Protein AF-A0A1G7D9Y6-F1 (afdb_monomer)

Nearest PDB structures (foldseek):
  5o22-assembly1_B  TM=3.864E-01  e=3.439E+00  Escherichia coli K-12

pLDDT: mean 79.84, std 12.06, range [38.12, 93.25]

Organism: NCBI:txid641691

Mean predicted aligned error: 7.58 Å

Radius of gyration: 13.33 Å; Cα contacts (8 Å, |Δi|>4): 39; chains: 1; bounding box: 28×33×29 Å

Solvent-accessible surface area (backbone atoms only — not comparable to full-atom values): 4655 Å² total; per-residue (Å²): 132,88,79,90,68,67,98,84,72,82,88,82,89,77,84,95,57,58,68,65,59,47,50,56,60,45,46,78,78,40,94,66,81,64,47,76,44,78,46,56,90,91,53,92,44,67,69,54,52,52,57,42,68,76,70,56,95,52,55,76,47,76,46,71,58,82,127

Secondary structure (DSSP, 8-state):
------TT-------S--HHHHHHHHHHHS--S-EEEEE-TTS--HHHHHHHHHH-SS-EEEEE---

Foldseek 3Di:
DDDPDDPPDDDDDDPDDDPLVVVVVVCVVDPDQEAEAEADPVDPCVVVLVVNVVRDPHHYYYHYPDD

Sequence (67 aa):
MKKIILPTHLFHDLSSQKVITAINNFQMKKRMNLLAMVQNKHTFIEPTIKKIGFHVTIPFMVIPHTT

Structure (mmCIF, N/CA/C/O backbone):
data_AF-A0A1G7D9Y6-F1
#
_entry.id   AF-A0A1G7D9Y6-F1
#
loop_
_atom_site.group_PDB
_atom_site.id
_atom_site.type_symbol
_atom_site.label_atom_id
_atom_site.label_alt_id
_atom_site.label_comp_id
_atom_site.label_asym_id
_atom_site.label_entity_id
_atom_site.label_seq_id
_atom_site.pdbx_PDB_ins_code
_atom_site.Cartn_x
_atom_site.Cartn_y
_atom_site.Cartn_z
_atom_site.occupancy
_atom_site.B_iso_or_equiv
_atom_site.auth_seq_id
_atom_site.auth_comp_id
_atom_site.auth_asym_id
_atom_site.auth_atom_id
_atom_site.pdbx_PDB_model_num
ATOM 1 N N . MET A 1 1 ? -0.544 -19.206 -18.776 1.00 41.31 1 MET A N 1
ATOM 2 C CA . MET A 1 1 ? 0.227 -18.577 -17.679 1.00 41.31 1 MET A CA 1
ATOM 3 C C . MET A 1 1 ? -0.009 -19.381 -16.407 1.00 41.31 1 MET A C 1
ATOM 5 O O . MET A 1 1 ? -1.159 -19.532 -16.013 1.00 41.31 1 MET A O 1
ATOM 9 N N . LYS A 1 2 ? 1.033 -19.984 -15.821 1.00 38.12 2 LYS A N 1
ATOM 10 C CA . LYS A 1 2 ? 0.913 -20.781 -14.588 1.00 38.12 2 LYS A CA 1
ATOM 11 C C . LYS A 1 2 ? 0.610 -19.844 -13.413 1.00 38.12 2 LYS A C 1
ATOM 13 O O . LYS A 1 2 ? 1.412 -18.973 -13.097 1.00 38.12 2 LYS A O 1
ATOM 18 N N . LYS A 1 3 ? -0.568 -20.012 -12.808 1.00 51.69 3 LYS A N 1
ATOM 19 C CA . LYS A 1 3 ? -1.022 -19.300 -11.606 1.00 51.69 3 LYS A CA 1
ATOM 20 C C . LYS A 1 3 ? -0.119 -19.711 -10.437 1.00 51.69 3 LYS A C 1
ATOM 22 O O . LYS A 1 3 ? -0.247 -20.817 -9.924 1.00 51.69 3 LYS A O 1
ATOM 27 N N . ILE A 1 4 ? 0.795 -18.837 -10.025 1.00 57.81 4 ILE A N 1
ATOM 28 C CA . ILE A 1 4 ? 1.445 -18.943 -8.715 1.00 57.81 4 ILE A CA 1
ATOM 29 C C . ILE A 1 4 ? 0.423 -18.424 -7.704 1.00 57.81 4 ILE A C 1
ATOM 31 O O . ILE A 1 4 ? 0.357 -17.229 -7.442 1.00 57.81 4 ILE A O 1
ATOM 35 N N . ILE A 1 5 ? -0.452 -19.2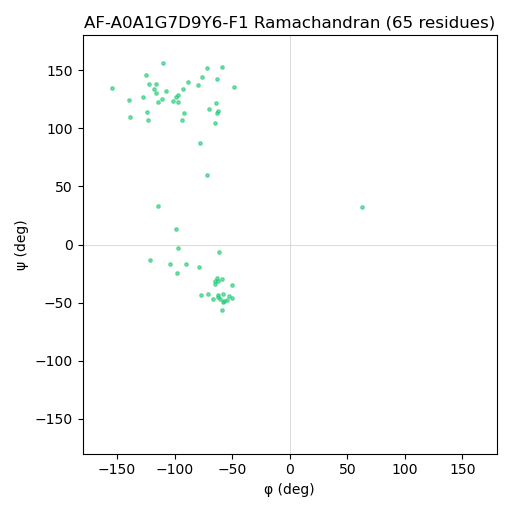98 -7.211 1.00 59.28 5 ILE A N 1
ATOM 36 C CA . ILE A 1 5 ? -1.327 -18.988 -6.078 1.00 59.28 5 ILE A CA 1
ATOM 37 C C . ILE A 1 5 ? -1.343 -20.231 -5.193 1.00 59.28 5 ILE A C 1
ATOM 39 O O . ILE A 1 5 ? -1.867 -21.272 -5.584 1.00 59.28 5 ILE A O 1
ATOM 43 N N . LEU A 1 6 ? -0.711 -20.126 -4.024 1.00 60.22 6 LEU A N 1
ATOM 44 C CA . LEU A 1 6 ? -0.798 -21.127 -2.962 1.00 60.22 6 LEU A CA 1
ATOM 45 C C . LEU A 1 6 ? -2.270 -21.299 -2.525 1.00 60.22 6 LEU A C 1
ATOM 47 O O . LEU A 1 6 ? -3.047 -20.349 -2.623 1.00 60.22 6 LEU A O 1
ATOM 51 N N . PRO A 1 7 ? -2.669 -22.470 -2.004 1.00 65.12 7 PRO A N 1
ATOM 52 C CA . PRO A 1 7 ? -4.070 -22.807 -1.714 1.00 65.12 7 PRO A CA 1
ATOM 53 C C . PRO A 1 7 ? -4.783 -21.910 -0.678 1.00 65.12 7 PRO A C 1
ATOM 55 O O . PRO A 1 7 ? -5.987 -22.043 -0.493 1.00 65.12 7 PRO A O 1
ATOM 58 N N . THR A 1 8 ? -4.086 -20.980 -0.020 1.00 73.31 8 THR A N 1
ATOM 59 C CA . THR A 1 8 ? -4.605 -20.132 1.068 1.00 73.31 8 THR A CA 1
ATOM 60 C C . THR A 1 8 ? -4.678 -18.639 0.720 1.00 73.31 8 THR A C 1
ATOM 62 O O . THR A 1 8 ? -4.510 -17.785 1.588 1.00 73.31 8 THR A O 1
ATOM 65 N N . HIS A 1 9 ? -4.938 -18.289 -0.541 1.00 74.50 9 HIS A N 1
ATOM 66 C CA . HIS A 1 9 ? -5.141 -16.894 -0.947 1.00 74.50 9 HIS A CA 1
ATOM 67 C C . HIS A 1 9 ? -6.633 -16.545 -1.072 1.00 74.50 9 HIS A C 1
ATOM 69 O O . HIS A 1 9 ? -7.364 -17.191 -1.821 1.00 74.50 9 HIS A O 1
ATOM 75 N N . LEU A 1 10 ? -7.072 -15.476 -0.398 1.00 82.56 10 LEU A N 1
ATOM 76 C CA . LEU A 1 10 ? -8.421 -14.917 -0.525 1.00 82.56 10 LEU A CA 1
ATOM 77 C C . LEU A 1 10 ? -8.376 -13.600 -1.300 1.00 82.56 10 LEU A C 1
ATOM 79 O O . LEU A 1 10 ? -7.563 -12.725 -1.014 1.00 82.56 10 LEU A O 1
ATOM 83 N N . PHE A 1 11 ? -9.270 -13.462 -2.277 1.00 84.50 11 PHE A N 1
ATOM 84 C CA . PHE A 1 11 ? -9.465 -12.211 -3.002 1.00 84.50 11 PHE A CA 1
ATOM 85 C C . PHE A 1 11 ? -10.565 -11.395 -2.329 1.00 84.50 11 PHE A C 1
ATOM 87 O O . PHE A 1 11 ? -11.630 -11.922 -2.007 1.00 84.50 11 PHE A O 1
ATOM 94 N N . HIS A 1 12 ? -10.306 -10.105 -2.135 1.00 85.62 12 HIS A N 1
ATOM 95 C CA . HIS A 1 12 ? -11.268 -9.156 -1.595 1.00 85.62 12 HIS A CA 1
ATOM 96 C C . HIS A 1 12 ? -11.424 -8.011 -2.585 1.00 85.62 12 HIS A C 1
ATOM 98 O O . HIS A 1 12 ? -10.477 -7.261 -2.811 1.00 85.62 12 HIS A O 1
ATOM 104 N N . ASP A 1 13 ? -12.613 -7.894 -3.166 1.00 85.12 13 ASP A N 1
ATOM 105 C CA . ASP A 1 13 ? -12.992 -6.739 -3.969 1.00 85.12 13 ASP A CA 1
ATOM 106 C C . ASP A 1 13 ? -13.794 -5.772 -3.089 1.00 85.12 13 ASP A C 1
ATOM 108 O O . ASP A 1 13 ? -14.715 -6.179 -2.375 1.00 85.12 13 ASP A O 1
ATOM 112 N N . LEU A 1 14 ? -13.394 -4.503 -3.075 1.00 81.94 14 LEU A N 1
ATOM 113 C CA . LEU A 1 14 ? -13.984 -3.460 -2.241 1.00 81.94 14 LEU A CA 1
ATOM 114 C C . LEU A 1 14 ? -14.463 -2.327 -3.149 1.00 81.94 14 LEU A C 1
ATOM 116 O O . LEU A 1 14 ? -13.665 -1.544 -3.662 1.00 81.94 14 LEU A O 1
ATOM 120 N N . SER A 1 15 ? -15.779 -2.206 -3.316 1.00 78.94 15 SER A N 1
ATOM 121 C CA . SER A 1 15 ? -16.386 -1.161 -4.142 1.00 78.94 15 SER A CA 1
ATOM 122 C C . SER A 1 15 ? -16.387 0.213 -3.453 1.00 78.94 15 SER A C 1
ATOM 124 O O . SER A 1 15 ? -16.646 0.319 -2.251 1.00 78.94 15 SER A O 1
ATOM 126 N N . SER A 1 16 ? -16.197 1.278 -4.241 1.00 68.44 16 SER A N 1
ATOM 127 C CA . SER A 1 16 ? -16.500 2.680 -3.884 1.00 68.44 16 SER A CA 1
ATOM 128 C C . SER A 1 16 ? -15.723 3.305 -2.713 1.00 68.44 16 SER A C 1
ATOM 130 O O . SER A 1 16 ? -16.237 4.189 -2.029 1.00 68.44 16 SER A O 1
ATOM 132 N N . GLN A 1 17 ? -14.464 2.919 -2.490 1.00 76.69 17 GLN A N 1
ATOM 133 C CA . GLN A 1 17 ? -13.599 3.559 -1.487 1.00 76.69 17 GLN A CA 1
ATOM 134 C C . GLN A 1 17 ? -12.288 4.056 -2.100 1.00 76.69 17 GLN A C 1
ATOM 136 O O . GLN A 1 17 ? -11.717 3.432 -2.992 1.00 76.69 17 GLN A O 1
ATOM 141 N N . LYS A 1 18 ? -11.766 5.178 -1.585 1.00 82.31 18 LYS A N 1
ATOM 142 C CA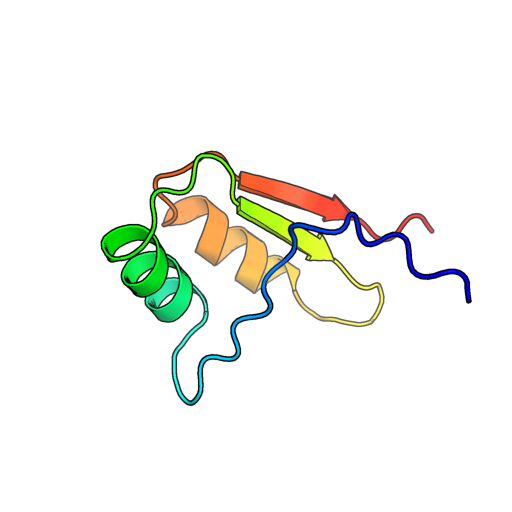 . LYS A 1 18 ? -10.384 5.592 -1.870 1.00 82.31 18 LYS A CA 1
ATOM 143 C C . LYS A 1 18 ? -9.429 4.534 -1.306 1.00 82.31 18 LYS A C 1
ATOM 145 O O . LYS A 1 18 ? -9.666 4.025 -0.214 1.00 82.31 18 LYS A O 1
ATOM 150 N N . VAL A 1 19 ? -8.330 4.253 -2.010 1.00 82.69 19 VAL A N 1
ATOM 151 C CA . VAL A 1 19 ? -7.381 3.166 -1.679 1.00 82.69 19 VAL A CA 1
ATOM 152 C C . VAL A 1 19 ? -6.937 3.191 -0.211 1.00 82.69 19 VAL A C 1
ATOM 154 O O . VAL A 1 19 ? -6.989 2.168 0.458 1.00 82.69 19 VAL A O 1
ATOM 157 N N . ILE A 1 20 ? -6.579 4.363 0.326 1.00 83.75 20 ILE A N 1
ATOM 158 C CA . ILE A 1 20 ? -6.147 4.507 1.729 1.00 83.75 20 ILE A CA 1
ATOM 159 C C . ILE A 1 20 ? -7.272 4.122 2.700 1.00 83.75 20 ILE A C 1
ATOM 161 O O . ILE A 1 20 ? -7.048 3.373 3.645 1.00 83.75 20 ILE A O 1
ATOM 165 N N . THR A 1 21 ? -8.496 4.594 2.448 1.00 87.19 21 THR A N 1
ATOM 166 C CA . THR A 1 21 ? -9.674 4.274 3.266 1.00 87.19 21 THR A CA 1
ATOM 167 C C . THR A 1 21 ? -9.981 2.780 3.228 1.00 87.19 21 THR A C 1
ATOM 169 O O . THR A 1 21 ? -10.215 2.185 4.276 1.00 87.19 21 THR A O 1
ATOM 172 N N . ALA A 1 22 ? -9.920 2.167 2.044 1.00 87.75 22 ALA A N 1
ATOM 173 C CA . ALA A 1 22 ? -10.121 0.732 1.880 1.00 87.75 22 ALA A CA 1
ATOM 174 C C . ALA A 1 22 ? -9.082 -0.079 2.664 1.00 87.75 22 ALA A C 1
ATOM 176 O O . ALA A 1 22 ? -9.463 -0.982 3.408 1.00 87.75 22 ALA A O 1
ATOM 177 N N . ILE A 1 23 ? -7.796 0.279 2.552 1.00 86.81 23 ILE A N 1
ATOM 178 C CA . ILE A 1 23 ? -6.718 -0.371 3.303 1.00 86.81 23 ILE A CA 1
ATOM 179 C C . ILE A 1 23 ? -7.003 -0.234 4.798 1.00 86.81 23 ILE A C 1
ATOM 181 O O . ILE A 1 23 ? -7.147 -1.258 5.451 1.00 86.81 23 ILE A O 1
ATOM 185 N N . ASN A 1 24 ? -7.177 0.984 5.325 1.00 85.62 24 ASN A N 1
ATOM 186 C CA . ASN A 1 24 ? -7.441 1.241 6.750 1.00 85.62 24 ASN A CA 1
ATOM 187 C C . ASN A 1 24 ? -8.647 0.454 7.288 1.00 85.62 24 ASN A C 1
ATOM 189 O O . ASN A 1 24 ? -8.540 -0.224 8.309 1.00 85.62 24 ASN A O 1
ATOM 193 N N . ASN A 1 25 ? -9.770 0.466 6.570 1.00 88.50 25 ASN A N 1
ATOM 194 C CA . ASN A 1 25 ? -10.968 -0.280 6.958 1.00 88.50 25 ASN A CA 1
ATOM 195 C C . ASN A 1 25 ? -10.749 -1.799 6.943 1.00 88.50 25 ASN A C 1
ATOM 197 O O . ASN A 1 25 ? -11.340 -2.520 7.752 1.00 88.50 25 ASN A O 1
ATOM 201 N N . PHE A 1 26 ? -9.921 -2.297 6.023 1.00 88.50 26 PHE A N 1
ATOM 202 C CA . PHE A 1 26 ? -9.598 -3.715 5.937 1.00 88.50 26 PHE A CA 1
ATOM 203 C C . PHE A 1 26 ? -8.709 -4.164 7.108 1.00 88.50 26 PHE A C 1
ATOM 205 O O . PHE A 1 26 ? -9.011 -5.190 7.722 1.00 88.50 26 PHE A O 1
ATOM 212 N N . GLN A 1 27 ? -7.699 -3.371 7.494 1.00 85.62 27 GLN A N 1
ATOM 213 C CA . GLN A 1 27 ? -6.810 -3.696 8.631 1.00 85.62 27 GLN A CA 1
ATOM 214 C C . GLN A 1 27 ? -7.570 -3.766 9.966 1.00 85.62 27 GLN A C 1
ATOM 216 O O . GLN A 1 27 ? -7.237 -4.578 10.825 1.00 85.62 27 GLN A O 1
ATOM 221 N N . MET A 1 28 ? -8.636 -2.971 10.129 1.00 86.06 28 MET A N 1
ATOM 222 C CA . MET A 1 28 ? -9.503 -3.035 11.316 1.00 86.06 28 MET A CA 1
ATOM 223 C C . MET A 1 28 ? -10.228 -4.382 11.456 1.00 86.06 28 MET A C 1
ATOM 225 O O . MET A 1 28 ? -10.550 -4.803 12.563 1.00 86.06 28 MET A O 1
ATOM 229 N N . LYS A 1 29 ? -10.509 -5.059 10.336 1.00 89.00 29 LYS A N 1
ATOM 230 C CA . LYS A 1 29 ? -11.258 -6.328 10.299 1.00 89.00 29 LYS A CA 1
ATOM 231 C C . LYS A 1 29 ? -10.349 -7.551 10.215 1.00 89.00 29 LYS A C 1
ATOM 233 O O . LYS A 1 29 ? -10.771 -8.658 10.554 1.00 89.00 29 LYS A O 1
ATOM 238 N N . LYS A 1 30 ? -9.132 -7.377 9.700 1.00 86.00 30 LYS A N 1
ATOM 239 C CA . LYS A 1 30 ? -8.161 -8.439 9.440 1.00 86.00 30 LYS A CA 1
ATOM 240 C C . LYS A 1 30 ? -6.778 -7.945 9.831 1.00 86.00 30 LYS A C 1
ATOM 242 O O . LYS A 1 30 ? -6.308 -6.942 9.309 1.00 86.00 30 LYS A O 1
ATOM 247 N N . ARG A 1 31 ? -6.094 -8.682 10.705 1.00 85.50 31 ARG A N 1
ATOM 248 C CA . ARG A 1 31 ? -4.716 -8.356 11.075 1.00 85.50 31 ARG A CA 1
ATOM 249 C C . ARG A 1 31 ? -3.810 -8.490 9.847 1.00 85.50 31 ARG A C 1
ATOM 251 O O . ARG A 1 31 ? -3.729 -9.565 9.257 1.00 85.50 31 ARG A O 1
ATOM 258 N N . MET A 1 32 ? -3.133 -7.405 9.485 1.00 86.44 32 MET A N 1
ATOM 259 C CA . MET A 1 32 ? -2.167 -7.352 8.388 1.00 86.44 32 MET A CA 1
ATOM 260 C C . MET A 1 32 ? -0.792 -7.003 8.947 1.00 86.44 32 MET A C 1
ATOM 262 O O . MET A 1 32 ? -0.667 -6.077 9.740 1.00 86.44 32 MET A O 1
ATOM 266 N N . ASN A 1 33 ? 0.237 -7.732 8.517 1.00 90.38 33 ASN A N 1
ATOM 267 C CA . ASN A 1 33 ? 1.616 -7.491 8.955 1.00 90.38 33 ASN A CA 1
ATOM 268 C C . ASN A 1 33 ? 2.455 -6.773 7.885 1.00 90.38 33 ASN A C 1
ATOM 270 O O . ASN A 1 33 ? 3.524 -6.258 8.191 1.00 90.38 33 ASN A O 1
ATOM 274 N N . LEU A 1 34 ? 1.988 -6.764 6.633 1.00 90.62 34 LEU A N 1
ATOM 275 C CA . LEU A 1 34 ? 2.674 -6.167 5.492 1.00 90.62 34 LEU A CA 1
ATOM 276 C C . LEU A 1 34 ? 1.647 -5.769 4.428 1.00 90.62 34 LEU A C 1
ATOM 278 O O . LEU A 1 34 ? 0.764 -6.560 4.088 1.00 90.62 34 LEU A O 1
ATOM 282 N N . LEU A 1 35 ? 1.801 -4.568 3.880 1.00 91.62 35 LEU A N 1
ATOM 283 C CA . LEU A 1 35 ? 1.145 -4.146 2.649 1.00 91.62 35 LEU A CA 1
ATOM 284 C C . LEU A 1 35 ? 2.150 -4.238 1.497 1.00 91.62 35 LEU A C 1
ATOM 286 O O . LEU A 1 35 ? 3.195 -3.594 1.542 1.00 91.62 35 LEU A O 1
ATOM 290 N N . ALA A 1 36 ? 1.819 -4.994 0.452 1.00 91.12 36 ALA A N 1
ATOM 291 C CA . ALA A 1 36 ? 2.597 -5.046 -0.782 1.00 91.12 36 ALA A CA 1
ATOM 292 C C . ALA A 1 36 ? 1.771 -4.499 -1.955 1.00 91.12 36 ALA A C 1
ATOM 294 O O . ALA A 1 36 ? 0.631 -4.916 -2.161 1.00 91.12 36 ALA A O 1
ATOM 295 N N . MET A 1 37 ? 2.345 -3.579 -2.733 1.00 89.19 37 MET A N 1
ATOM 296 C CA . MET A 1 37 ? 1.760 -3.065 -3.977 1.00 89.19 37 MET A CA 1
ATOM 297 C C . MET A 1 37 ? 2.634 -3.435 -5.170 1.00 89.19 37 MET A C 1
ATOM 299 O O . MET A 1 37 ? 3.850 -3.294 -5.111 1.00 89.19 37 MET A O 1
ATOM 303 N N . VAL A 1 38 ? 2.015 -3.846 -6.276 1.00 86.88 38 VAL A N 1
ATOM 304 C CA . VAL 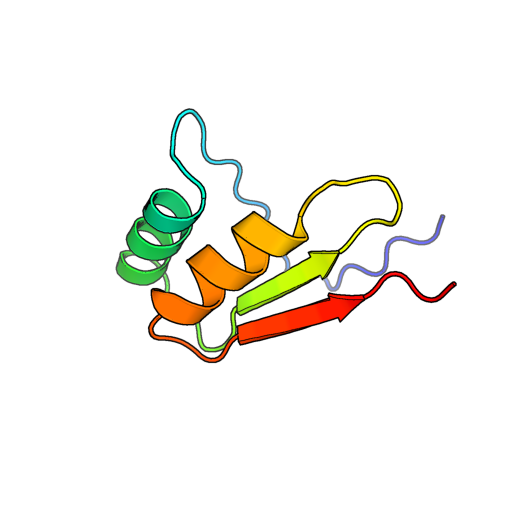A 1 38 ? 2.709 -4.069 -7.551 1.00 86.88 38 VAL A CA 1
ATOM 305 C C . VAL A 1 38 ? 2.546 -2.826 -8.423 1.00 86.88 38 VAL A C 1
ATOM 307 O O . VAL A 1 38 ? 1.424 -2.399 -8.702 1.00 86.88 38 VAL A O 1
ATOM 310 N N . GLN A 1 39 ? 3.659 -2.225 -8.839 1.00 83.38 39 GLN A N 1
ATOM 311 C CA . GLN A 1 39 ? 3.665 -1.055 -9.715 1.00 83.38 39 GLN A CA 1
ATOM 312 C C . GLN A 1 39 ? 3.756 -1.500 -11.177 1.00 83.38 39 GLN A C 1
ATOM 314 O O . GLN A 1 39 ? 4.794 -1.983 -11.611 1.00 83.38 39 GLN A O 1
ATOM 319 N N . ASN A 1 40 ? 2.699 -1.280 -11.958 1.00 80.38 40 ASN A N 1
ATOM 320 C CA . ASN A 1 40 ? 2.687 -1.584 -13.393 1.00 80.38 40 ASN A CA 1
ATOM 321 C C . ASN A 1 40 ? 3.205 -0.396 -14.234 1.00 80.38 40 ASN A C 1
ATOM 323 O O . ASN A 1 40 ? 2.818 0.747 -13.979 1.00 80.38 40 ASN A O 1
ATOM 327 N N . LYS A 1 41 ? 3.998 -0.674 -15.287 1.00 71.38 41 LYS A N 1
ATOM 328 C CA . LYS A 1 41 ? 4.732 0.299 -16.138 1.00 71.38 41 LYS A CA 1
ATOM 329 C C . LYS A 1 41 ? 3.902 1.467 -16.694 1.00 71.38 41 LYS A C 1
ATOM 331 O O . LYS A 1 41 ? 4.412 2.572 -16.812 1.00 71.38 41 LYS A O 1
ATOM 336 N N . HIS A 1 42 ? 2.632 1.238 -17.027 1.00 69.69 42 HIS A N 1
ATOM 337 C CA . HIS A 1 42 ? 1.767 2.226 -17.694 1.00 69.69 42 HIS A CA 1
ATOM 338 C C . HIS A 1 42 ? 0.826 2.977 -16.747 1.00 69.69 42 HIS A C 1
ATOM 340 O O . HIS A 1 42 ? -0.112 3.637 -17.187 1.00 69.69 42 H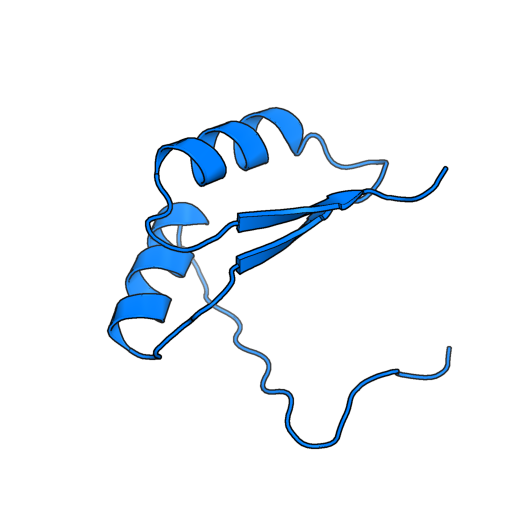IS A O 1
ATOM 346 N N . THR A 1 43 ? 1.0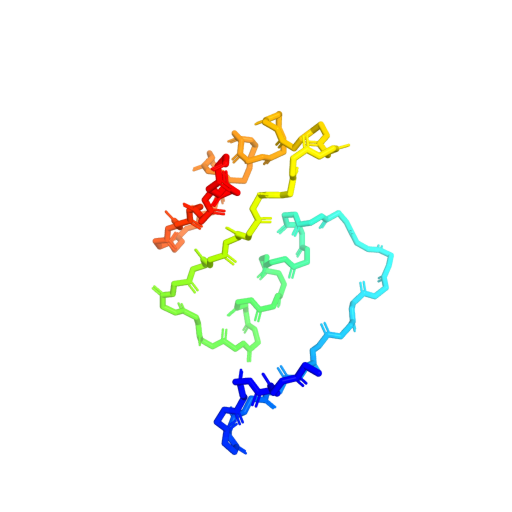57 2.874 -15.441 1.00 63.69 43 THR A N 1
ATOM 347 C CA . THR A 1 43 ? 0.139 3.408 -14.438 1.00 63.69 43 THR A CA 1
ATOM 348 C C . THR A 1 43 ? 0.831 4.537 -13.691 1.00 63.69 43 THR A C 1
ATOM 350 O O . THR A 1 43 ? 1.889 4.335 -13.097 1.0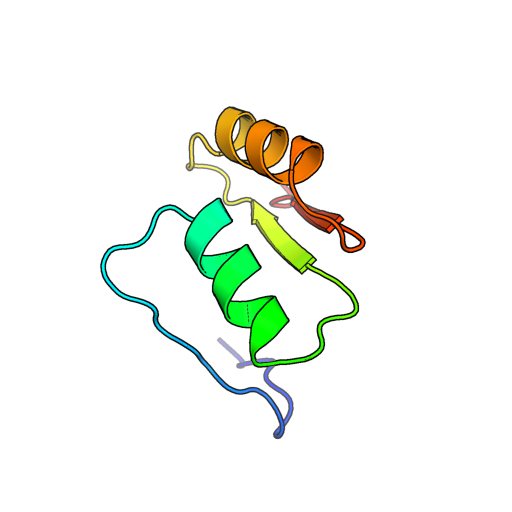0 63.69 43 THR A O 1
ATOM 353 N N . PHE A 1 44 ? 0.230 5.727 -13.708 1.00 63.34 44 PHE A N 1
ATOM 354 C CA . PHE A 1 44 ? 0.717 6.947 -13.052 1.00 63.34 44 PHE A CA 1
ATOM 355 C C . PHE A 1 44 ? 0.573 6.846 -11.514 1.00 63.34 44 PHE A C 1
ATOM 357 O O . PHE A 1 44 ? -0.176 7.580 -10.873 1.00 63.34 44 PHE A O 1
ATOM 364 N N . ILE A 1 45 ? 1.226 5.845 -10.916 1.00 69.00 45 ILE A N 1
ATOM 365 C CA . ILE A 1 45 ? 1.007 5.389 -9.536 1.00 69.00 45 ILE A CA 1
ATOM 366 C C . ILE A 1 45 ? 1.905 6.125 -8.528 1.00 69.00 45 ILE A C 1
ATOM 368 O O . ILE A 1 45 ? 1.593 6.122 -7.339 1.00 69.00 45 ILE A O 1
ATOM 372 N N . GLU A 1 46 ? 2.977 6.795 -8.954 1.00 71.62 46 GLU A N 1
ATOM 373 C CA . GLU A 1 46 ? 3.944 7.424 -8.038 1.00 71.62 46 GLU A CA 1
ATOM 374 C C . GLU A 1 46 ? 3.304 8.374 -6.996 1.00 71.62 46 GLU A C 1
ATOM 376 O O . GLU A 1 46 ? 3.610 8.240 -5.806 1.00 71.62 46 GLU A O 1
ATOM 381 N N . PRO A 1 47 ? 2.343 9.258 -7.353 1.00 79.62 47 PRO A N 1
ATOM 382 C CA . PRO A 1 47 ? 1.659 10.099 -6.367 1.00 79.62 47 PRO A CA 1
ATOM 383 C C . PRO A 1 47 ? 0.819 9.291 -5.370 1.00 79.62 47 PRO A C 1
ATOM 385 O O . PRO A 1 47 ? 0.660 9.691 -4.218 1.00 79.62 47 PRO A O 1
ATOM 388 N N . THR A 1 48 ? 0.276 8.153 -5.800 1.00 82.88 48 THR A N 1
ATOM 389 C CA . THR A 1 48 ? -0.553 7.266 -4.976 1.00 82.88 48 THR A CA 1
ATOM 390 C C . THR A 1 48 ? 0.305 6.441 -4.021 1.00 82.88 48 THR A C 1
ATOM 392 O O . THR A 1 48 ? -0.031 6.372 -2.842 1.00 82.88 48 THR A O 1
ATOM 395 N N . ILE A 1 49 ? 1.438 5.894 -4.482 1.00 84.31 49 ILE A N 1
ATOM 396 C CA . ILE A 1 49 ? 2.432 5.228 -3.621 1.00 84.31 49 ILE A CA 1
ATOM 397 C C . ILE A 1 49 ? 2.907 6.186 -2.532 1.00 84.31 49 ILE A C 1
ATOM 399 O O . ILE A 1 49 ? 2.87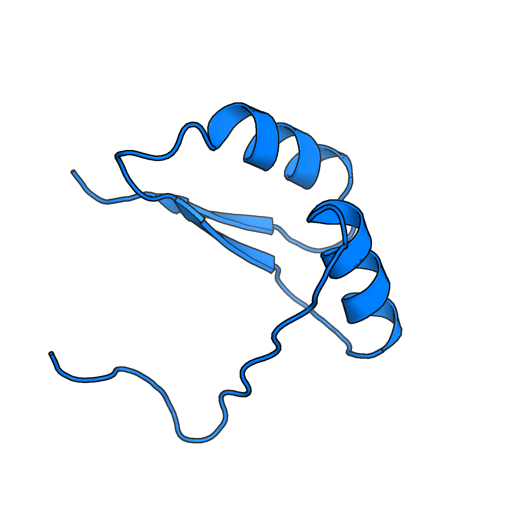4 5.818 -1.360 1.00 84.31 49 ILE A O 1
ATOM 403 N N . LYS A 1 50 ? 3.287 7.422 -2.895 1.00 85.38 50 LYS A N 1
ATOM 404 C CA . LYS A 1 50 ? 3.723 8.432 -1.918 1.00 85.38 50 LYS A CA 1
ATOM 405 C C . LYS A 1 50 ? 2.629 8.700 -0.887 1.00 85.38 50 LYS A C 1
ATOM 407 O O . LYS A 1 50 ? 2.881 8.606 0.309 1.00 85.38 50 LYS A O 1
ATOM 412 N N . LYS A 1 51 ? 1.393 8.954 -1.334 1.00 86.50 51 LYS A N 1
ATOM 413 C CA . LYS A 1 51 ? 0.252 9.173 -0.430 1.00 86.50 51 LYS A CA 1
ATOM 414 C C . LYS A 1 51 ? 0.015 7.990 0.512 1.00 86.50 51 LYS A C 1
ATOM 416 O O . LYS A 1 51 ? -0.225 8.224 1.689 1.00 86.50 51 LYS A O 1
ATOM 421 N N . ILE A 1 52 ? 0.098 6.751 0.030 1.00 86.81 52 ILE A N 1
ATOM 422 C CA . ILE A 1 52 ? -0.071 5.553 0.867 1.00 86.81 52 ILE A CA 1
ATOM 423 C C . ILE A 1 52 ? 1.076 5.433 1.875 1.00 86.81 52 ILE A C 1
ATOM 425 O O . ILE A 1 52 ? 0.810 5.269 3.062 1.00 86.81 52 ILE A O 1
ATOM 429 N N . GLY A 1 53 ? 2.325 5.597 1.432 1.00 84.31 53 GLY A N 1
ATOM 430 C CA . GLY A 1 53 ? 3.508 5.512 2.291 1.00 84.31 53 GLY A CA 1
ATOM 431 C C . GLY A 1 53 ? 3.517 6.520 3.445 1.00 84.31 53 GLY A C 1
ATOM 432 O O . GLY A 1 53 ? 4.032 6.203 4.508 1.00 84.31 53 GLY A O 1
ATOM 433 N N . PHE A 1 54 ? 2.899 7.695 3.281 1.00 88.25 54 PHE A N 1
ATOM 434 C CA . PHE A 1 54 ? 2.770 8.679 4.366 1.00 88.25 54 PHE A CA 1
ATOM 435 C C . PHE A 1 54 ? 1.664 8.369 5.389 1.00 88.25 54 PHE A C 1
ATOM 437 O O . PHE A 1 54 ? 1.690 8.939 6.475 1.00 88.25 54 PHE A O 1
ATOM 444 N N . HIS A 1 55 ? 0.680 7.524 5.059 1.00 86.19 55 HIS A N 1
ATOM 445 C CA . HIS A 1 55 ? -0.532 7.346 5.881 1.00 86.19 55 HIS A CA 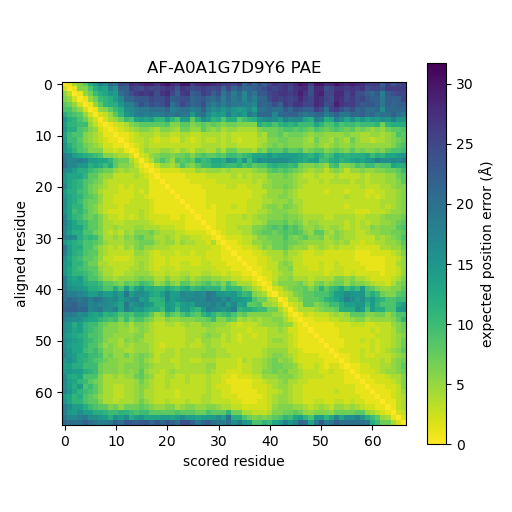1
ATOM 446 C C . HIS A 1 55 ? -0.758 5.915 6.378 1.00 86.19 55 HIS A C 1
ATOM 448 O O . HIS A 1 55 ? -1.618 5.699 7.233 1.00 86.19 55 HIS A O 1
ATOM 454 N N . VAL A 1 56 ? -0.047 4.927 5.835 1.00 85.06 56 VAL A N 1
ATOM 455 C CA . VAL A 1 56 ? -0.182 3.531 6.255 1.00 85.06 56 VAL A CA 1
ATOM 456 C C . VAL A 1 56 ? 0.605 3.282 7.544 1.00 85.06 56 VAL A C 1
ATOM 458 O O . VAL A 1 56 ? 1.724 3.754 7.706 1.00 85.06 56 VAL A O 1
ATOM 461 N N . THR A 1 57 ? 0.013 2.538 8.476 1.00 85.94 57 THR A N 1
ATOM 462 C CA . THR A 1 57 ? 0.589 2.258 9.805 1.00 85.94 57 THR A CA 1
ATO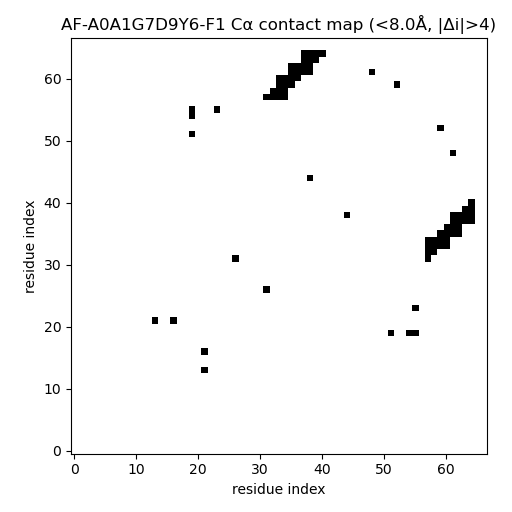M 463 C C . THR A 1 57 ? 1.313 0.913 9.887 1.00 85.94 57 THR A C 1
ATOM 465 O O . THR A 1 57 ? 1.883 0.578 10.922 1.00 85.94 57 THR A O 1
ATOM 468 N N . ILE A 1 58 ? 1.291 0.135 8.804 1.00 87.50 58 ILE A N 1
ATOM 469 C CA . ILE A 1 58 ? 1.962 -1.161 8.678 1.00 87.50 58 ILE A CA 1
ATOM 470 C C . ILE A 1 58 ? 3.141 -1.060 7.706 1.00 87.50 58 ILE A C 1
ATOM 472 O O . ILE A 1 58 ? 3.123 -0.192 6.829 1.00 87.50 58 ILE A O 1
ATOM 476 N N . PRO A 1 59 ? 4.145 -1.953 7.811 1.00 92.44 59 PRO A N 1
ATOM 477 C CA . PRO A 1 59 ? 5.219 -2.036 6.831 1.00 92.44 59 PRO A CA 1
ATOM 478 C C . PRO A 1 59 ? 4.673 -2.063 5.401 1.00 92.44 59 PRO A C 1
ATOM 480 O O . PRO A 1 59 ? 3.705 -2.771 5.104 1.00 92.44 59 PRO A O 1
ATOM 483 N N . PHE A 1 60 ? 5.298 -1.281 4.522 1.00 90.94 60 PHE A N 1
ATOM 484 C CA . PHE A 1 60 ? 4.842 -1.074 3.154 1.00 90.94 60 PHE A CA 1
ATOM 485 C C . PHE A 1 60 ? 5.962 -1.355 2.156 1.00 90.94 60 PHE A C 1
ATOM 487 O O . PHE A 1 60 ? 7.051 -0.793 2.251 1.00 90.94 60 PHE A O 1
ATOM 494 N N . MET A 1 61 ? 5.673 -2.224 1.190 1.00 93.25 61 MET A N 1
ATOM 495 C CA . MET A 1 61 ? 6.582 -2.619 0.123 1.00 93.25 61 MET A CA 1
ATOM 496 C C . MET A 1 61 ? 5.956 -2.325 -1.241 1.00 93.25 61 MET A C 1
ATOM 498 O O . MET A 1 61 ? 4.783 -2.617 -1.486 1.00 93.25 61 MET A O 1
ATOM 502 N N . VAL A 1 62 ? 6.768 -1.803 -2.158 1.00 89.62 62 VAL A N 1
ATOM 503 C CA . VAL A 1 62 ? 6.411 -1.671 -3.572 1.00 89.62 62 VAL A CA 1
ATOM 504 C C . VAL A 1 62 ? 7.270 -2.637 -4.376 1.00 89.62 62 VAL A C 1
ATOM 506 O O . VAL A 1 62 ? 8.494 -2.599 -4.290 1.00 89.62 62 VAL A O 1
ATOM 509 N N . ILE A 1 63 ? 6.622 -3.495 -5.158 1.00 90.94 63 ILE A N 1
ATOM 510 C CA . ILE A 1 63 ? 7.256 -4.372 -6.139 1.00 90.94 63 ILE A CA 1
ATOM 511 C C . ILE A 1 63 ? 7.213 -3.633 -7.480 1.00 90.94 63 ILE A C 1
ATOM 513 O O . ILE A 1 63 ? 6.127 -3.485 -8.053 1.00 90.94 63 ILE A O 1
ATOM 517 N N . PRO A 1 64 ? 8.351 -3.115 -7.968 1.00 87.12 64 PRO A N 1
ATOM 518 C CA . PRO A 1 64 ? 8.385 -2.406 -9.234 1.00 87.12 64 PRO A CA 1
ATOM 519 C C . PRO A 1 64 ? 8.209 -3.379 -10.401 1.00 87.12 64 PRO A C 1
ATOM 521 O O . PRO A 1 64 ? 8.610 -4.541 -10.330 1.00 87.12 64 PRO A O 1
ATOM 524 N N . HIS A 1 65 ? 7.661 -2.887 -11.508 1.00 84.12 65 HIS A N 1
ATOM 525 C CA . HIS A 1 65 ? 7.781 -3.574 -12.786 1.00 84.12 65 HIS A CA 1
ATOM 526 C C . HIS A 1 65 ? 9.263 -3.621 -13.180 1.00 84.12 65 HIS A C 1
ATOM 528 O O . HIS A 1 65 ? 9.861 -2.584 -13.464 1.00 84.12 65 HIS A O 1
ATOM 534 N N . THR A 1 66 ? 9.850 -4.816 -13.214 1.00 71.31 66 THR A N 1
ATOM 535 C CA . THR A 1 66 ? 11.170 -5.052 -13.810 1.00 71.31 66 THR A CA 1
ATOM 536 C C . THR A 1 66 ? 11.097 -4.729 -15.296 1.00 71.31 66 THR A C 1
ATOM 538 O O . THR A 1 66 ? 10.310 -5.346 -16.012 1.00 71.31 66 THR A O 1
ATOM 541 N N . THR A 1 67 ? 11.835 -3.703 -15.719 1.00 57.72 67 THR A N 1
ATOM 542 C CA . THR A 1 67 ? 11.971 -3.276 -17.118 1.00 57.72 67 THR A CA 1
ATOM 543 C C . THR A 1 67 ? 12.350 -4.429 -18.034 1.00 57.72 67 THR A C 1
ATOM 545 O O . THR A 1 67 ? 13.196 -5.249 -17.617 1.00 57.72 67 THR A O 1
#